Protein AF-A0A392SX82-F1 (afdb_monomer_lite)

pLDDT: mean 94.16, std 5.07, range [63.5, 98.31]

Radius of gyration: 13.4 Å; chains: 1; bounding box: 31×25×38 Å

Secondary structure (DSSP, 8-state):
--TTSTT---TT--TTS---SSPB-STTHHHHHHHHHHHHHTTT-GGGTSSSSPPPPTT-TTHHHHHHHHHHHHHHHHHTB--

Foldseek 3Di:
DPPVDLLDDPPCQALPSFEFPPFAPPVCCVNRVVRLCVRCVVVSNNCVPVVVDDQDDPPDPCNVSNVVSVVSSVSNNVNRHDD

InterPro domain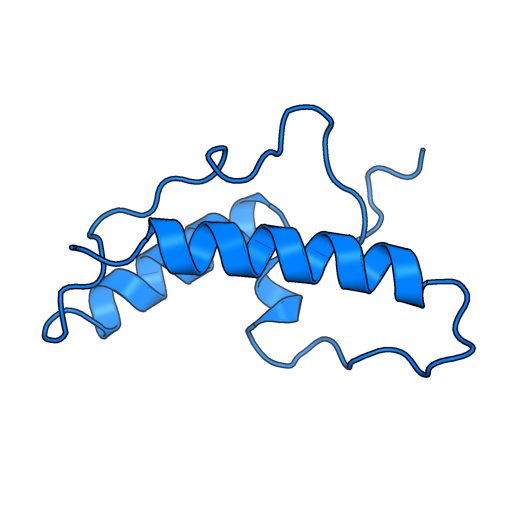s:
  IPR029472 Retrotransposon Copia-like, N-terminal [PF14244] (10-57)

Organism: NCBI:txid97028

Sequence (83 aa):
MDTDSIFYIHPSEGPNSVSVTPKLIGSNFLAWNRAMQRALGSKNKLRFVDGTMEIPPIHDLNRAQWERCNHLILSWILNSVSE

Structure (mmCIF, N/CA/C/O backbone):
data_AF-A0A392SX82-F1
#
_entry.id   AF-A0A392SX82-F1
#
loop_
_atom_site.group_PDB
_atom_site.id
_atom_site.type_symbol
_atom_site.label_atom_id
_atom_site.label_alt_id
_atom_site.label_comp_id
_atom_site.label_asym_id
_atom_site.label_entity_id
_atom_site.label_seq_id
_atom_site.pdbx_PDB_ins_code
_atom_site.Cartn_x
_atom_site.Cartn_y
_atom_site.Cartn_z
_atom_site.occupancy
_atom_site.B_iso_or_equiv
_atom_site.auth_seq_id
_atom_site.auth_comp_id
_atom_site.auth_asym_id
_atom_site.auth_atom_id
_atom_site.pdbx_PDB_model_num
ATOM 1 N N . MET A 1 1 ? 3.647 8.686 -20.296 1.00 63.50 1 MET A N 1
ATOM 2 C CA . MET A 1 1 ? 3.794 7.851 -19.086 1.00 63.50 1 MET A CA 1
ATOM 3 C C . MET A 1 1 ? 2.849 6.688 -19.243 1.00 63.50 1 MET A C 1
ATOM 5 O O . MET A 1 1 ? 1.720 6.924 -19.645 1.00 63.50 1 MET A O 1
ATOM 9 N N . ASP A 1 2 ? 3.324 5.477 -18.986 1.00 78.00 2 ASP A N 1
ATOM 10 C CA . ASP A 1 2 ? 2.476 4.289 -18.965 1.00 78.00 2 ASP A CA 1
ATOM 11 C C . ASP A 1 2 ? 1.708 4.264 -17.636 1.00 78.00 2 ASP A C 1
ATOM 13 O O . ASP A 1 2 ? 2.288 3.996 -16.582 1.00 78.00 2 ASP A O 1
ATOM 17 N N . THR A 1 3 ? 0.435 4.656 -17.680 1.00 80.69 3 THR A N 1
ATOM 18 C CA . THR A 1 3 ? -0.461 4.681 -16.514 1.00 80.69 3 THR A CA 1
ATOM 19 C C . THR A 1 3 ? -0.923 3.290 -16.103 1.00 80.69 3 THR A C 1
ATOM 21 O O . THR A 1 3 ? -1.404 3.123 -14.985 1.00 80.69 3 THR A O 1
ATOM 24 N N . ASP A 1 4 ? -0.746 2.305 -16.984 1.00 83.50 4 ASP A N 1
ATOM 25 C CA . ASP A 1 4 ? -1.127 0.917 -16.742 1.00 83.50 4 ASP A CA 1
ATOM 26 C C . ASP A 1 4 ? 0.019 0.138 -16.080 1.00 83.50 4 ASP A C 1
ATOM 28 O O . ASP A 1 4 ? -0.171 -0.967 -15.563 1.00 83.50 4 ASP A O 1
ATOM 32 N N . SER A 1 5 ? 1.214 0.738 -16.024 1.00 89.81 5 SER A N 1
ATOM 33 C CA . SER A 1 5 ? 2.344 0.200 -15.282 1.00 89.81 5 SER A CA 1
ATOM 34 C C . SER A 1 5 ? 1.998 0.043 -13.804 1.00 89.81 5 SER A C 1
ATOM 36 O O . SER A 1 5 ? 1.609 0.988 -13.118 1.00 89.81 5 SER A O 1
ATOM 38 N N . ILE A 1 6 ? 2.275 -1.137 -13.253 1.00 89.62 6 ILE A N 1
ATOM 39 C CA . ILE A 1 6 ? 2.112 -1.401 -11.819 1.00 89.62 6 ILE A CA 1
ATOM 40 C C . ILE A 1 6 ? 3.006 -0.513 -10.936 1.00 89.62 6 ILE A C 1
ATOM 42 O O . ILE A 1 6 ? 2.723 -0.311 -9.751 1.00 89.62 6 ILE A O 1
ATOM 46 N N . PHE A 1 7 ? 4.064 0.064 -11.514 1.00 93.31 7 PHE A N 1
ATOM 47 C CA . PHE A 1 7 ? 4.955 1.007 -10.845 1.00 93.31 7 PHE A CA 1
ATOM 48 C C . PHE A 1 7 ? 4.531 2.470 -10.983 1.00 93.31 7 PHE A C 1
ATOM 50 O O . PHE A 1 7 ? 5.190 3.353 -10.430 1.00 93.31 7 PHE A O 1
ATOM 57 N N . TYR A 1 8 ? 3.447 2.746 -11.708 1.00 92.62 8 TYR A N 1
ATOM 58 C CA . TYR A 1 8 ? 2.922 4.093 -11.847 1.00 92.62 8 TYR A CA 1
ATOM 59 C C . TYR A 1 8 ? 2.472 4.632 -10.484 1.00 92.62 8 TYR A C 1
ATOM 61 O O . TYR A 1 8 ? 1.811 3.934 -9.714 1.00 92.62 8 TYR A O 1
ATOM 69 N N . ILE A 1 9 ? 2.865 5.865 -10.177 1.00 93.25 9 ILE A N 1
ATOM 70 C CA . ILE A 1 9 ? 2.404 6.622 -9.013 1.00 93.25 9 ILE A CA 1
ATOM 71 C C . ILE A 1 9 ? 1.747 7.871 -9.580 1.00 93.25 9 ILE A C 1
ATOM 73 O O . ILE A 1 9 ? 2.397 8.646 -10.289 1.00 93.25 9 ILE A O 1
ATOM 77 N N . HIS A 1 10 ? 0.459 8.047 -9.307 1.00 91.81 10 HIS A N 1
ATOM 78 C CA . HIS A 1 10 ? -0.256 9.222 -9.787 1.00 91.81 10 HIS A CA 1
ATOM 79 C C . HIS A 1 10 ? 0.255 10.472 -9.044 1.00 91.81 10 HIS A C 1
ATOM 81 O O . HIS A 1 10 ? 0.520 10.391 -7.848 1.00 91.81 10 HIS A O 1
ATOM 87 N N . PRO A 1 11 ? 0.366 11.656 -9.677 1.00 91.56 11 PRO A N 1
ATOM 88 C CA . PRO A 1 11 ? 0.886 12.859 -9.013 1.00 91.56 11 PRO A CA 1
ATOM 89 C C . PRO A 1 11 ? 0.149 13.286 -7.731 1.00 91.56 11 PRO A C 1
ATOM 91 O O . PRO A 1 11 ? 0.714 14.002 -6.910 1.00 91.56 11 PRO A O 1
ATOM 94 N N . SER A 1 12 ? -1.104 12.858 -7.543 1.00 91.38 12 SER A N 1
ATOM 95 C CA . SER A 1 12 ? -1.869 13.093 -6.305 1.00 91.38 12 SER A CA 1
ATOM 96 C C . SER A 1 12 ? -1.579 12.086 -5.182 1.00 91.38 12 SER A C 1
ATOM 98 O O . SER A 1 12 ? -2.0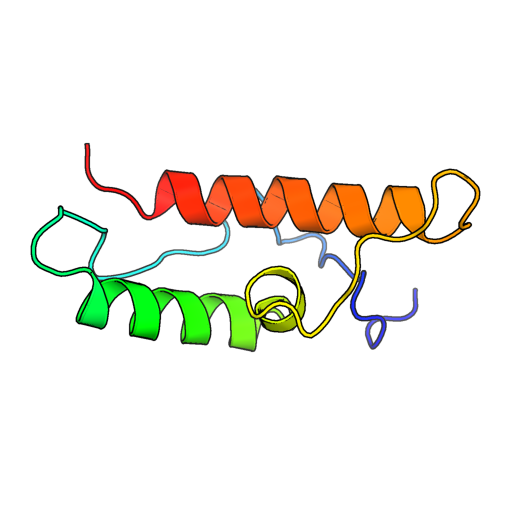93 12.230 -4.072 1.00 91.38 12 SER A O 1
ATOM 100 N N . GLU A 1 13 ? -0.784 11.052 -5.447 1.00 92.69 13 GLU A N 1
ATOM 101 C CA . GLU A 1 13 ? -0.461 10.002 -4.488 1.00 92.69 13 GLU A CA 1
ATOM 102 C C . GLU A 1 13 ? 0.756 10.384 -3.652 1.00 92.69 13 GLU A C 1
ATOM 104 O O . GLU A 1 13 ? 1.904 10.138 -4.010 1.00 92.69 13 GLU A O 1
ATOM 109 N N . GLY A 1 14 ? 0.479 10.990 -2.500 1.00 95.31 14 GLY A N 1
ATOM 110 C CA . GLY A 1 14 ? 1.462 11.225 -1.447 1.00 95.31 14 GLY A CA 1
ATOM 111 C C . GLY A 1 14 ? 1.313 10.277 -0.247 1.00 95.31 14 GLY A C 1
ATOM 112 O O . GLY A 1 14 ? 0.375 9.470 -0.198 1.00 95.31 14 GLY A O 1
ATOM 113 N N . PRO A 1 15 ? 2.180 10.416 0.772 1.00 95.12 15 PRO A N 1
ATOM 114 C CA . PRO A 1 15 ? 2.147 9.622 2.009 1.00 95.12 15 PRO A CA 1
ATOM 115 C C . PRO A 1 15 ? 0.795 9.613 2.740 1.00 95.12 15 PRO A C 1
ATOM 117 O O . PRO A 1 15 ? 0.464 8.646 3.415 1.00 95.12 15 PRO A O 1
ATOM 120 N N . ASN A 1 16 ? -0.013 10.663 2.573 1.00 94.44 16 ASN A N 1
ATOM 121 C CA . ASN A 1 16 ? -1.321 10.811 3.224 1.00 94.44 16 ASN A CA 1
ATOM 122 C C . ASN A 1 16 ? -2.505 10.586 2.266 1.00 94.44 16 ASN A C 1
ATOM 124 O O . ASN A 1 16 ? -3.649 10.841 2.627 1.00 94.44 16 ASN A O 1
ATOM 128 N N . SER A 1 17 ? -2.248 10.153 1.027 1.00 94.94 17 SER A N 1
ATOM 129 C CA . SER A 1 17 ? -3.288 10.013 -0.008 1.00 94.94 17 SER A CA 1
ATOM 130 C C . SER A 1 17 ? -4.197 8.793 0.171 1.00 94.94 17 SER A C 1
ATOM 132 O O . SER A 1 17 ? -5.226 8.692 -0.496 1.00 94.94 17 SER A O 1
ATOM 134 N N . VAL A 1 18 ? -3.835 7.876 1.070 1.00 95.44 18 VAL A N 1
ATOM 135 C CA . VAL A 1 18 ? -4.627 6.697 1.420 1.00 95.44 18 VAL A CA 1
ATOM 136 C C . VAL A 1 18 ? -5.010 6.781 2.891 1.00 95.44 18 VAL A C 1
ATOM 138 O O . VAL A 1 18 ? -4.150 6.878 3.762 1.00 95.44 18 VAL A O 1
ATOM 141 N N . SER A 1 19 ? -6.313 6.711 3.154 1.00 94.12 19 SER A N 1
ATOM 142 C CA . SER A 1 19 ? -6.867 6.588 4.499 1.00 94.12 19 SER A CA 1
ATOM 143 C C . SER A 1 19 ? -7.478 5.203 4.668 1.00 94.12 19 SER A C 1
ATOM 145 O O . SER A 1 19 ? -8.260 4.749 3.830 1.00 94.12 19 SER A O 1
ATOM 147 N N . VAL A 1 20 ? -7.115 4.527 5.755 1.00 97.00 20 VAL A N 1
ATOM 148 C CA . VAL A 1 20 ? -7.592 3.183 6.089 1.00 97.00 20 VAL A CA 1
ATOM 149 C C . VAL A 1 20 ? -8.416 3.279 7.363 1.00 97.00 20 VAL A C 1
ATOM 151 O O . VAL A 1 20 ? -7.955 3.793 8.379 1.00 97.00 20 VAL A O 1
ATOM 154 N N . THR A 1 21 ? -9.654 2.796 7.309 1.00 95.81 21 THR A N 1
ATOM 155 C CA . THR A 1 21 ? -10.566 2.763 8.457 1.00 95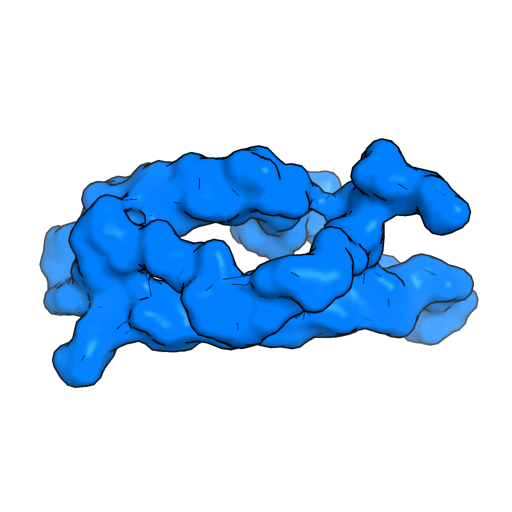.81 21 THR A CA 1
ATOM 156 C C . THR A 1 21 ? -11.176 1.361 8.581 1.00 95.81 21 THR A C 1
ATOM 158 O O . THR A 1 21 ? -11.685 0.842 7.583 1.00 95.81 21 THR A O 1
ATOM 161 N N . PRO A 1 22 ? -11.147 0.733 9.773 1.00 96.88 22 PRO A N 1
ATOM 162 C CA . PRO A 1 22 ? -10.560 1.234 11.022 1.00 96.88 22 PRO A CA 1
ATOM 163 C C . PRO A 1 22 ? -9.022 1.253 10.986 1.00 96.88 22 PRO A C 1
ATOM 165 O O . PRO A 1 22 ? -8.419 0.446 10.280 1.00 96.88 22 PRO A O 1
ATOM 168 N N . LYS A 1 23 ? -8.398 2.145 11.770 1.00 97.62 23 LYS A N 1
ATOM 169 C CA . LYS A 1 23 ? -6.955 2.076 12.056 1.00 97.62 23 LYS A CA 1
ATOM 170 C C . LYS A 1 23 ? -6.631 0.834 12.892 1.00 97.62 23 LYS A C 1
ATOM 172 O O . LYS A 1 23 ? -7.494 0.348 13.626 1.00 97.62 23 LYS A O 1
ATOM 177 N N . LEU A 1 24 ? -5.412 0.313 12.779 1.00 98.19 24 LEU A N 1
ATOM 178 C CA . LEU A 1 24 ? -4.962 -0.851 13.542 1.00 98.19 24 LEU A CA 1
ATOM 179 C C . LEU A 1 24 ? -4.757 -0.476 15.014 1.00 98.19 24 LEU A C 1
ATOM 181 O O . LEU A 1 24 ? -3.930 0.379 15.297 1.00 98.19 24 LEU A O 1
ATOM 185 N N . ILE A 1 25 ? -5.467 -1.152 15.921 1.00 96.50 25 ILE A N 1
ATOM 186 C CA . ILE A 1 25 ? -5.392 -0.975 17.389 1.00 96.50 25 ILE A CA 1
ATOM 187 C C . ILE A 1 25 ? -4.968 -2.277 18.107 1.00 96.50 25 ILE A C 1
ATOM 189 O O . ILE A 1 25 ? -5.279 -2.504 19.273 1.00 96.50 25 ILE A O 1
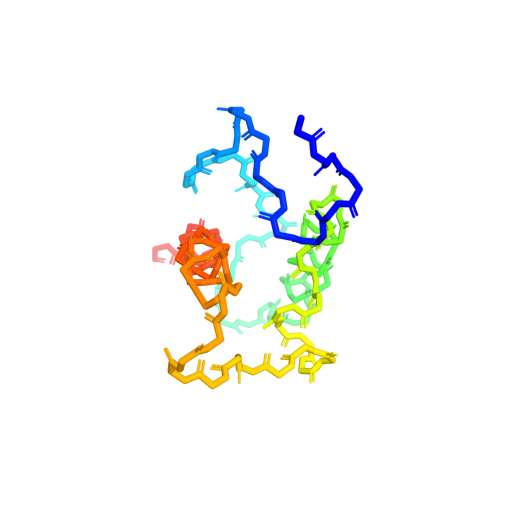ATOM 193 N N . GLY A 1 26 ? -4.344 -3.211 17.381 1.00 93.56 26 GLY A N 1
ATOM 194 C CA . GLY A 1 26 ? -3.939 -4.534 17.872 1.00 93.56 26 GLY A CA 1
ATOM 195 C C . GLY A 1 26 ? -5.037 -5.600 17.772 1.00 93.56 26 GLY A C 1
ATOM 196 O O . GLY A 1 26 ? -4.880 -6.581 17.048 1.00 93.56 26 GLY A O 1
ATOM 197 N N . SER A 1 27 ? -6.180 -5.406 18.434 1.00 97.06 27 SER A N 1
ATOM 198 C CA . SER A 1 27 ? -7.255 -6.419 18.495 1.00 97.06 27 SER A CA 1
ATOM 199 C C . SER A 1 27 ? -8.092 -6.542 17.213 1.00 97.06 27 SER A C 1
ATOM 201 O O . SER A 1 27 ? -8.793 -7.533 17.016 1.00 97.06 27 SER A O 1
ATOM 203 N N . ASN A 1 28 ? -8.019 -5.556 16.315 1.00 97.88 28 ASN A N 1
ATOM 204 C CA . ASN A 1 28 ? -8.849 -5.474 15.112 1.00 97.88 28 ASN A CA 1
ATOM 205 C C . ASN A 1 28 ? -8.112 -5.851 13.815 1.00 97.88 28 ASN A C 1
ATOM 207 O O . ASN A 1 28 ? -8.574 -5.480 12.732 1.00 97.88 28 ASN A O 1
ATOM 211 N N . PHE A 1 29 ? -6.999 -6.593 13.903 1.00 97.19 29 PHE A N 1
ATOM 212 C CA . PHE A 1 29 ? -6.142 -6.914 12.756 1.00 97.19 29 PHE A CA 1
ATOM 213 C C . PHE A 1 29 ? -6.921 -7.426 11.540 1.00 97.19 29 PHE A C 1
ATOM 215 O O . PHE A 1 29 ? -6.692 -6.960 10.431 1.00 97.19 29 PHE A O 1
ATOM 222 N N . LEU A 1 30 ? -7.893 -8.326 11.724 1.00 97.88 30 LEU A N 1
ATOM 223 C CA . LEU A 1 30 ? -8.675 -8.859 10.604 1.00 97.88 30 LEU A CA 1
ATOM 224 C C . LEU A 1 30 ? -9.481 -7.771 9.869 1.00 97.88 30 LEU A C 1
ATOM 226 O O . LEU A 1 30 ? -9.559 -7.781 8.639 1.00 97.88 30 LEU A O 1
ATOM 230 N N . ALA A 1 31 ? -10.084 -6.837 10.607 1.00 98.00 31 ALA A N 1
ATOM 231 C CA . ALA A 1 31 ? -10.849 -5.735 10.029 1.00 98.00 31 ALA A CA 1
ATOM 232 C C . ALA A 1 31 ? -9.925 -4.726 9.332 1.00 98.00 31 ALA A C 1
ATOM 234 O O . ALA A 1 31 ? -10.200 -4.335 8.195 1.00 98.00 31 ALA A O 1
ATOM 235 N N . TRP A 1 32 ? -8.813 -4.371 9.982 1.00 98.31 32 TRP A N 1
ATOM 236 C CA . TRP A 1 32 ? -7.785 -3.499 9.417 1.00 98.31 32 TRP A CA 1
ATOM 237 C C . TRP A 1 32 ? -7.159 -4.103 8.155 1.00 98.31 32 TRP A C 1
ATOM 239 O O . TRP A 1 32 ? -7.115 -3.434 7.131 1.00 98.31 32 TRP A O 1
ATOM 249 N N . ASN A 1 33 ? -6.779 -5.384 8.169 1.00 97.62 33 ASN A N 1
ATOM 250 C CA . ASN A 1 33 ? -6.164 -6.061 7.026 1.00 97.62 33 ASN A CA 1
ATOM 251 C C . ASN A 1 33 ? -7.093 -6.031 5.805 1.00 97.62 33 ASN A C 1
ATOM 253 O O . ASN A 1 33 ? -6.676 -5.673 4.709 1.00 97.62 33 ASN A O 1
ATOM 257 N N . ARG A 1 34 ? -8.388 -6.317 5.995 1.00 97.75 34 ARG A N 1
ATOM 258 C CA . ARG A 1 34 ? -9.384 -6.214 4.915 1.00 97.75 34 ARG A CA 1
ATOM 259 C C . ARG A 1 34 ? -9.529 -4.780 4.395 1.00 97.75 34 ARG A C 1
ATOM 261 O O . ARG A 1 34 ? -9.706 -4.588 3.194 1.00 97.75 34 ARG A O 1
ATOM 268 N N . ALA A 1 35 ? -9.500 -3.781 5.278 1.00 98.00 35 ALA A N 1
ATOM 269 C CA . ALA A 1 35 ? -9.555 -2.375 4.880 1.00 98.00 35 ALA A CA 1
ATOM 270 C C . ALA A 1 35 ? -8.297 -1.957 4.104 1.00 98.00 35 ALA A C 1
ATOM 272 O O . ALA A 1 35 ? -8.414 -1.333 3.051 1.00 98.00 35 ALA A O 1
ATOM 273 N N . MET A 1 36 ? -7.122 -2.376 4.570 1.00 97.81 36 MET A N 1
ATOM 274 C CA . MET A 1 36 ? -5.839 -2.081 3.948 1.00 97.81 36 MET A CA 1
ATOM 275 C C . MET A 1 36 ? -5.711 -2.740 2.571 1.00 97.81 36 MET A C 1
ATOM 277 O O . MET A 1 36 ? -5.358 -2.074 1.603 1.00 97.81 36 MET A O 1
ATOM 281 N N . GLN A 1 37 ? -6.103 -4.011 2.430 1.00 97.31 37 GLN A N 1
ATOM 282 C CA . GLN A 1 37 ? -6.111 -4.693 1.132 1.00 97.31 37 GLN A CA 1
ATOM 283 C C . GLN A 1 37 ? -7.002 -3.982 0.102 1.00 97.31 37 GLN A C 1
ATOM 285 O O . GLN A 1 37 ? -6.597 -3.826 -1.048 1.00 97.31 37 GLN A O 1
ATOM 290 N N . ARG A 1 38 ? -8.188 -3.494 0.502 1.00 97.25 38 ARG A N 1
ATOM 291 C CA . ARG A 1 38 ? -9.059 -2.701 -0.389 1.00 97.25 38 ARG A CA 1
ATOM 292 C C . ARG A 1 38 ? -8.421 -1.373 -0.786 1.00 97.25 38 ARG A C 1
ATOM 294 O O . ARG A 1 38 ? -8.489 -0.995 -1.952 1.00 97.25 38 ARG A O 1
ATOM 301 N N . ALA A 1 39 ? -7.808 -0.683 0.172 1.00 96.94 39 ALA A N 1
ATOM 302 C CA . ALA A 1 39 ? -7.147 0.592 -0.065 1.00 96.94 39 ALA A CA 1
ATOM 303 C C . ALA A 1 39 ? -5.947 0.450 -1.016 1.00 96.94 39 ALA A C 1
ATOM 305 O O . ALA A 1 39 ? -5.794 1.247 -1.932 1.00 96.94 39 ALA A O 1
ATOM 306 N N . LEU A 1 40 ? -5.134 -0.597 -0.861 1.00 96.25 40 LEU A N 1
ATOM 307 C CA . LEU A 1 40 ? -4.034 -0.888 -1.783 1.00 96.25 40 LEU A CA 1
ATOM 308 C C . LEU A 1 40 ? -4.531 -1.388 -3.142 1.00 96.25 40 LEU A C 1
ATOM 310 O O . LEU A 1 40 ? -3.949 -1.049 -4.172 1.00 96.25 40 LEU A O 1
ATOM 314 N N . GLY A 1 41 ? -5.608 -2.175 -3.158 1.00 94.56 41 GLY A N 1
ATOM 315 C CA . GLY A 1 41 ? -6.244 -2.662 -4.379 1.00 94.56 41 GLY A CA 1
ATOM 316 C C . GLY A 1 41 ? -6.726 -1.523 -5.277 1.00 94.56 41 GLY A C 1
ATOM 317 O O . GLY A 1 41 ? -6.447 -1.543 -6.470 1.00 94.56 41 GLY A O 1
ATOM 318 N N . SER A 1 42 ? -7.344 -0.479 -4.712 1.00 93.56 42 SER A N 1
ATOM 319 C CA . SER A 1 42 ? -7.784 0.694 -5.489 1.00 93.56 42 SER A CA 1
ATOM 320 C C . SER A 1 42 ? -6.632 1.516 -6.081 1.00 93.56 42 SER A C 1
ATOM 322 O O . SER A 1 42 ? -6.855 2.310 -6.992 1.00 93.56 42 SER A O 1
ATOM 324 N N . LYS A 1 43 ? -5.403 1.314 -5.587 1.00 93.06 43 LYS A N 1
ATOM 325 C CA . LYS A 1 43 ? -4.168 1.932 -6.092 1.00 93.06 43 LYS A CA 1
ATOM 326 C C . LYS A 1 43 ? -3.314 0.997 -6.954 1.00 93.06 43 LYS A C 1
ATOM 328 O O . LYS A 1 43 ? -2.197 1.358 -7.312 1.00 93.06 43 LYS A O 1
ATOM 333 N N . ASN A 1 44 ? -3.790 -0.215 -7.255 1.00 93.25 44 ASN A N 1
ATOM 334 C CA . ASN A 1 44 ? -3.007 -1.271 -7.912 1.00 93.25 44 ASN A CA 1
ATOM 335 C C . ASN A 1 44 ? -1.704 -1.635 -7.167 1.00 93.25 44 ASN A C 1
ATOM 337 O O . ASN A 1 44 ? -0.723 -2.064 -7.775 1.00 93.25 44 ASN A O 1
ATOM 341 N N . LYS A 1 45 ? -1.679 -1.482 -5.836 1.00 95.19 45 LYS A N 1
ATOM 342 C CA . LYS A 1 45 ? -0.500 -1.734 -4.987 1.00 95.19 45 LYS A CA 1
ATOM 343 C C . LYS A 1 45 ? -0.594 -2.986 -4.119 1.00 95.19 45 LYS A C 1
ATOM 345 O O . LYS A 1 45 ? 0.361 -3.305 -3.420 1.00 95.19 45 LYS A O 1
ATOM 350 N N . LEU A 1 46 ? -1.699 -3.731 -4.183 1.00 95.69 46 LEU A N 1
ATOM 351 C CA . LEU A 1 46 ? -1.889 -4.943 -3.373 1.00 95.69 46 LEU A CA 1
ATOM 352 C C . LEU A 1 46 ? -0.775 -5.984 -3.587 1.00 95.69 46 LEU A C 1
ATOM 354 O O . LEU A 1 46 ? -0.303 -6.594 -2.631 1.00 95.69 46 LEU A O 1
ATOM 358 N N . ARG A 1 47 ? -0.284 -6.101 -4.825 1.00 94.38 47 ARG A N 1
ATOM 359 C CA . ARG A 1 47 ? 0.737 -7.083 -5.211 1.00 94.38 47 ARG A CA 1
ATOM 360 C C . ARG A 1 47 ? 2.086 -6.918 -4.503 1.00 94.38 47 ARG A C 1
ATOM 362 O O . ARG A 1 47 ? 2.870 -7.856 -4.436 1.00 94.38 47 ARG A O 1
ATOM 369 N N . PHE A 1 48 ? 2.359 -5.725 -3.975 1.00 94.69 48 PHE A N 1
ATOM 370 C CA . PHE A 1 48 ? 3.578 -5.438 -3.216 1.00 94.69 48 PHE A CA 1
ATOM 371 C C . PHE A 1 48 ? 3.534 -6.003 -1.792 1.00 94.69 48 PHE A C 1
ATOM 373 O O . PHE A 1 48 ? 4.585 -6.150 -1.177 1.00 94.69 48 PHE A O 1
ATOM 380 N N . VAL A 1 49 ? 2.342 -6.288 -1.250 1.00 93.88 49 VAL A N 1
ATOM 381 C CA . VAL A 1 49 ? 2.177 -6.758 0.138 1.00 93.88 49 VAL A CA 1
ATOM 382 C C . VAL A 1 49 ? 1.699 -8.203 0.237 1.00 93.88 49 VAL A C 1
ATOM 384 O O . VAL A 1 49 ? 1.941 -8.846 1.252 1.00 93.88 49 VAL A O 1
ATOM 387 N N . ASP A 1 50 ? 1.029 -8.727 -0.792 1.00 92.19 50 ASP A N 1
ATOM 388 C CA . ASP A 1 50 ? 0.544 -10.114 -0.816 1.00 92.19 50 ASP A CA 1
ATOM 389 C C . ASP A 1 50 ? 1.608 -11.133 -1.268 1.00 92.19 50 ASP A C 1
ATOM 391 O O . ASP A 1 50 ? 1.350 -12.335 -1.267 1.00 92.19 50 ASP A O 1
ATOM 395 N N . GLY A 1 51 ? 2.804 -10.661 -1.639 1.00 87.44 51 GLY A N 1
ATOM 396 C CA . GLY A 1 51 ? 3.927 -11.492 -2.075 1.00 87.44 51 GLY A CA 1
ATOM 397 C C . GLY A 1 51 ? 3.856 -11.952 -3.533 1.00 87.44 51 GLY A C 1
ATOM 398 O O . GLY A 1 51 ? 4.747 -12.665 -3.982 1.00 87.44 51 GLY A O 1
ATOM 399 N N . THR A 1 52 ? 2.847 -11.536 -4.304 1.00 92.62 52 THR A N 1
ATOM 400 C CA . THR A 1 52 ? 2.738 -11.870 -5.740 1.00 92.62 52 THR A CA 1
ATOM 401 C C . THR A 1 52 ? 3.678 -11.051 -6.631 1.00 92.62 52 THR A C 1
ATOM 403 O O . THR A 1 52 ? 3.729 -11.260 -7.850 1.00 92.62 52 THR A O 1
ATOM 406 N N . MET A 1 53 ? 4.386 -10.081 -6.053 1.00 91.88 53 MET A N 1
ATOM 407 C CA . MET A 1 53 ? 5.456 -9.332 -6.694 1.00 91.88 53 MET A CA 1
ATOM 408 C C . MET A 1 53 ? 6.757 -9.532 -5.928 1.00 91.88 53 MET A C 1
ATOM 410 O O . MET A 1 53 ? 6.876 -9.145 -4.766 1.00 91.88 53 MET A O 1
ATOM 414 N N . GLU A 1 54 ? 7.747 -10.088 -6.615 1.00 92.94 54 GLU A N 1
ATOM 415 C CA . GLU A 1 54 ? 9.087 -10.225 -6.065 1.00 92.94 54 GLU A CA 1
ATOM 416 C C . GLU A 1 54 ? 9.833 -8.891 -6.072 1.00 92.94 54 GLU A C 1
ATOM 418 O O . GLU A 1 54 ? 9.576 -7.991 -6.877 1.00 92.94 54 GLU A O 1
ATOM 423 N N . ILE A 1 55 ? 10.786 -8.785 -5.153 1.00 93.75 55 ILE A N 1
ATOM 424 C CA . ILE A 1 55 ? 11.717 -7.669 -5.084 1.00 93.75 55 ILE A CA 1
ATOM 425 C C . ILE A 1 55 ? 12.658 -7.761 -6.303 1.00 93.75 55 ILE A C 1
ATOM 427 O O . ILE A 1 55 ? 13.384 -8.752 -6.411 1.00 93.75 55 ILE A O 1
ATOM 431 N N . PRO A 1 56 ? 12.708 -6.752 -7.196 1.00 95.19 56 PRO A N 1
ATOM 432 C CA . PRO A 1 56 ? 13.571 -6.808 -8.373 1.00 95.19 56 PRO A CA 1
ATOM 433 C C . PRO A 1 56 ? 15.059 -6.889 -7.995 1.00 95.19 56 PRO A C 1
ATOM 435 O O . PRO A 1 56 ? 15.457 -6.282 -6.991 1.00 95.19 56 PRO A O 1
ATOM 438 N N . PRO A 1 57 ? 15.910 -7.565 -8.789 1.00 96.62 57 PRO A N 1
ATOM 439 C CA . PRO A 1 57 ? 17.359 -7.554 -8.598 1.00 96.62 57 PRO A CA 1
ATOM 440 C C . PRO A 1 57 ? 17.942 -6.134 -8.563 1.00 96.62 57 PRO A C 1
ATOM 442 O O . PRO A 1 57 ? 17.390 -5.204 -9.147 1.00 96.62 57 PRO A O 1
ATOM 445 N N . ILE A 1 58 ? 19.105 -5.966 -7.926 1.00 94.19 58 ILE A N 1
ATOM 446 C CA . ILE A 1 58 ? 19.764 -4.652 -7.766 1.00 94.19 58 ILE A CA 1
ATOM 447 C C . ILE A 1 58 ? 20.034 -3.964 -9.117 1.00 94.19 58 ILE A C 1
ATOM 449 O O . ILE A 1 58 ? 19.994 -2.740 -9.202 1.00 94.19 58 ILE A O 1
ATOM 453 N N . HIS A 1 59 ? 20.284 -4.738 -10.175 1.00 95.56 59 HIS A N 1
ATOM 454 C CA . HIS A 1 59 ? 20.585 -4.224 -11.515 1.00 95.56 59 HIS A CA 1
ATOM 455 C C . HIS A 1 59 ? 19.356 -4.119 -12.435 1.00 95.56 59 HIS A C 1
ATOM 457 O O . HIS A 1 59 ? 19.510 -3.815 -13.616 1.00 95.56 59 HIS A O 1
ATOM 463 N N . ASP A 1 60 ? 18.148 -4.380 -11.928 1.00 95.12 60 ASP A N 1
ATOM 464 C CA . ASP A 1 60 ? 16.919 -4.247 -12.711 1.00 95.12 60 ASP A CA 1
ATOM 465 C C . ASP A 1 60 ? 16.597 -2.767 -12.966 1.00 95.12 60 ASP A C 1
ATOM 467 O O . ASP A 1 60 ? 16.598 -1.941 -12.051 1.00 95.12 60 ASP A O 1
ATOM 471 N N . LEU A 1 61 ? 16.270 -2.426 -14.213 1.00 93.75 61 LEU A N 1
ATOM 472 C CA . LEU A 1 61 ? 15.901 -1.066 -14.613 1.00 93.75 61 LEU A CA 1
ATOM 473 C C . LEU A 1 61 ? 14.627 -0.556 -13.919 1.00 93.75 61 LEU A C 1
ATOM 475 O O . LEU A 1 61 ? 14.424 0.655 -13.847 1.00 93.75 61 LEU A O 1
ATOM 479 N N . ASN A 1 62 ? 13.788 -1.460 -13.405 1.00 93.56 62 ASN A N 1
ATOM 480 C CA . ASN A 1 62 ? 12.567 -1.152 -12.661 1.00 93.56 62 ASN A CA 1
ATOM 481 C C . ASN A 1 62 ? 12.785 -1.035 -11.146 1.00 93.56 62 ASN A C 1
ATOM 483 O O . ASN A 1 62 ? 11.845 -0.702 -10.417 1.00 93.56 62 ASN A O 1
ATOM 487 N N . ARG A 1 63 ? 13.998 -1.308 -10.643 1.00 95.06 63 ARG A N 1
ATOM 488 C CA . ARG A 1 63 ? 14.301 -1.338 -9.205 1.00 95.06 63 ARG A CA 1
ATOM 489 C C . ARG A 1 63 ? 13.936 -0.027 -8.511 1.00 95.06 63 ARG A C 1
ATOM 491 O O . ARG A 1 63 ? 13.239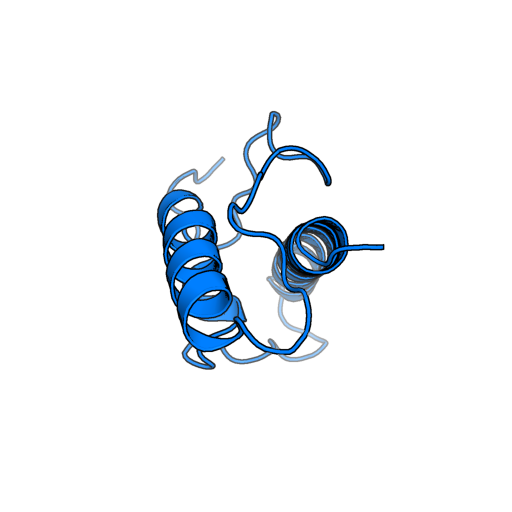 -0.039 -7.501 1.00 95.06 63 ARG A O 1
ATOM 498 N N . ALA A 1 64 ? 14.336 1.105 -9.086 1.00 95.44 64 ALA A N 1
ATOM 499 C CA . ALA A 1 64 ? 14.059 2.423 -8.518 1.00 95.44 64 ALA A CA 1
ATOM 500 C C . ALA A 1 64 ? 12.550 2.744 -8.491 1.00 95.44 64 ALA A C 1
ATOM 502 O O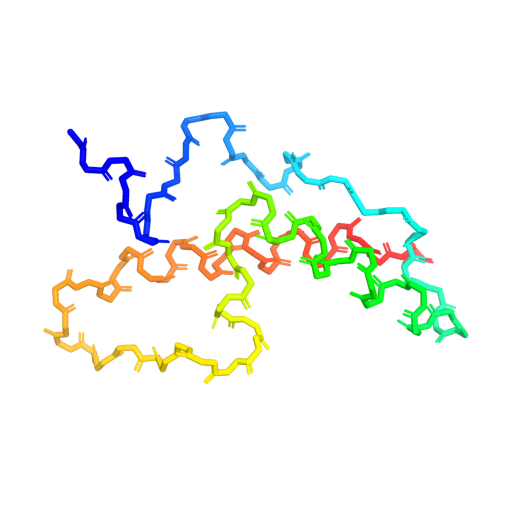 . ALA A 1 64 ? 12.040 3.372 -7.563 1.00 95.44 64 ALA A O 1
ATOM 503 N N . GLN A 1 65 ? 11.802 2.317 -9.509 1.00 95.00 65 GLN A N 1
ATOM 504 C CA . GLN A 1 65 ? 10.357 2.504 -9.601 1.00 95.00 65 GLN A CA 1
ATOM 505 C C . GLN A 1 65 ? 9.635 1.639 -8.555 1.00 95.00 65 GLN A C 1
ATOM 507 O O . GLN A 1 65 ? 8.723 2.130 -7.883 1.00 95.00 65 GLN A O 1
ATOM 512 N N . TRP A 1 66 ? 10.080 0.392 -8.383 1.00 95.56 66 TRP A N 1
ATOM 513 C CA . TRP A 1 66 ? 9.600 -0.512 -7.342 1.00 95.56 66 TRP A CA 1
ATOM 514 C C . TRP A 1 66 ? 9.850 0.066 -5.943 1.00 95.56 66 TRP A C 1
ATOM 516 O O . TRP A 1 66 ? 8.920 0.141 -5.141 1.00 95.56 66 TRP A O 1
ATOM 526 N N . GLU A 1 67 ? 11.059 0.568 -5.669 1.00 96.25 67 GLU A N 1
ATOM 527 C CA . GLU A 1 67 ? 11.424 1.150 -4.368 1.00 96.25 67 GLU A CA 1
ATOM 528 C C . GLU A 1 67 ? 10.569 2.370 -4.016 1.00 96.25 67 GLU A C 1
ATOM 530 O O . GLU A 1 67 ? 10.104 2.495 -2.883 1.00 96.25 67 GLU A O 1
ATOM 535 N N . ARG A 1 68 ? 10.276 3.239 -4.992 1.00 95.88 68 ARG A N 1
ATOM 536 C CA . ARG A 1 68 ? 9.361 4.373 -4.784 1.00 95.88 68 ARG A CA 1
ATOM 537 C C . ARG A 1 68 ? 7.955 3.920 -4.398 1.00 95.88 68 ARG A C 1
ATOM 539 O O . ARG A 1 68 ? 7.374 4.491 -3.476 1.00 95.88 68 ARG A O 1
ATOM 546 N N . CYS A 1 69 ? 7.420 2.895 -5.065 1.00 96.31 69 CYS A N 1
ATOM 547 C CA . CYS A 1 69 ? 6.124 2.322 -4.695 1.00 96.31 69 CYS A CA 1
ATOM 548 C C . CYS A 1 69 ? 6.174 1.739 -3.280 1.00 96.31 69 CYS A C 1
ATOM 550 O O . CYS A 1 69 ? 5.291 2.015 -2.474 1.00 96.31 69 CYS A O 1
ATOM 552 N N . ASN A 1 70 ? 7.233 0.994 -2.963 1.00 96.69 70 ASN A N 1
ATOM 553 C CA . ASN A 1 70 ? 7.419 0.382 -1.655 1.00 96.69 70 ASN A CA 1
ATOM 554 C C . ASN A 1 70 ? 7.465 1.428 -0.524 1.00 96.69 70 ASN A C 1
ATOM 556 O O . ASN A 1 70 ? 6.743 1.296 0.461 1.00 96.69 70 ASN A O 1
ATOM 560 N N . HIS A 1 71 ? 8.227 2.516 -0.678 1.00 97.19 71 HIS A N 1
ATOM 561 C CA . HIS A 1 71 ? 8.278 3.602 0.315 1.00 97.19 71 HIS A CA 1
ATOM 562 C C . HIS A 1 71 ? 6.918 4.275 0.544 1.00 97.19 71 HIS A C 1
ATOM 564 O O . HIS A 1 71 ? 6.561 4.617 1.676 1.00 97.19 71 HIS A O 1
ATOM 570 N N . LEU A 1 72 ? 6.140 4.449 -0.524 1.00 97.06 72 LEU A N 1
ATOM 571 C CA . LEU A 1 72 ? 4.812 5.041 -0.438 1.00 97.06 72 LEU A CA 1
ATOM 572 C C . LEU A 1 72 ? 3.828 4.115 0.295 1.00 97.06 72 LEU A C 1
ATOM 574 O O . LEU A 1 72 ? 3.099 4.561 1.179 1.00 97.06 72 LEU A O 1
ATOM 578 N N . ILE A 1 73 ? 3.867 2.816 -0.006 1.00 96.88 73 ILE A N 1
ATOM 579 C CA . ILE A 1 73 ? 3.048 1.798 0.663 1.00 96.88 73 ILE A CA 1
ATOM 580 C C . ILE A 1 73 ? 3.390 1.711 2.151 1.00 96.88 73 ILE A C 1
ATOM 582 O O . ILE A 1 73 ? 2.479 1.672 2.976 1.00 96.88 73 ILE A O 1
ATOM 586 N N . LEU A 1 74 ? 4.677 1.741 2.509 1.00 96.88 74 LEU A N 1
ATOM 587 C CA . LEU A 1 74 ? 5.110 1.772 3.908 1.00 96.88 74 LEU A CA 1
ATOM 588 C C . LEU A 1 74 ? 4.539 2.986 4.644 1.00 96.88 74 LEU A C 1
ATOM 590 O O . LEU A 1 74 ? 4.044 2.846 5.759 1.00 96.88 74 LEU A O 1
ATOM 594 N N . SER A 1 75 ? 4.528 4.155 3.999 1.00 97.56 75 SER A N 1
ATOM 595 C CA . SER A 1 75 ? 3.918 5.362 4.569 1.00 97.56 75 SER A CA 1
ATOM 596 C C . SER A 1 75 ? 2.415 5.177 4.823 1.00 97.56 75 SER A C 1
ATOM 598 O O . SER A 1 75 ? 1.923 5.535 5.890 1.00 97.56 75 SER A O 1
ATOM 600 N N . TRP A 1 76 ? 1.681 4.561 3.891 1.00 97.50 76 TRP A N 1
ATOM 601 C CA . TRP A 1 76 ? 0.256 4.257 4.074 1.00 97.50 76 TRP A CA 1
ATOM 602 C C . TRP A 1 76 ? -0.000 3.240 5.188 1.00 97.50 76 TRP A C 1
ATOM 604 O O . TRP A 1 76 ? -0.944 3.412 5.958 1.00 97.50 76 TRP A O 1
ATOM 614 N N . ILE A 1 77 ? 0.843 2.207 5.307 1.00 97.12 77 ILE A N 1
ATOM 615 C CA . ILE A 1 77 ? 0.772 1.237 6.409 1.00 97.12 77 ILE A CA 1
ATOM 616 C C . ILE A 1 77 ? 0.974 1.959 7.739 1.00 97.12 77 ILE A C 1
ATOM 618 O O . ILE A 1 77 ? 0.115 1.846 8.609 1.00 97.12 77 ILE A O 1
ATOM 622 N N . LEU A 1 78 ? 2.042 2.746 7.882 1.00 96.81 78 LEU A N 1
ATOM 623 C CA . LEU A 1 78 ? 2.340 3.471 9.120 1.00 96.81 78 LEU A CA 1
ATOM 624 C C . LEU A 1 78 ? 1.207 4.430 9.509 1.00 96.81 78 LEU A C 1
ATOM 626 O O . LEU A 1 78 ? 0.744 4.410 10.646 1.00 96.81 78 LEU A O 1
ATOM 630 N N . ASN A 1 79 ? 0.673 5.187 8.549 1.00 96.69 79 ASN A N 1
ATOM 631 C CA . ASN A 1 79 ? -0.437 6.117 8.780 1.00 96.69 79 ASN A CA 1
ATOM 632 C C . ASN A 1 79 ? -1.772 5.427 9.124 1.00 96.69 79 ASN A C 1
ATOM 634 O O . ASN A 1 79 ? -2.702 6.073 9.622 1.00 96.69 79 ASN A O 1
ATOM 638 N N . SER A 1 80 ? -1.879 4.122 8.868 1.00 97.25 80 SER A N 1
ATOM 639 C CA . SER A 1 80 ? -3.059 3.311 9.173 1.00 97.25 80 SER A CA 1
ATOM 640 C C . SER A 1 80 ? -3.032 2.649 10.554 1.00 97.25 80 SER A C 1
ATOM 642 O O . SER A 1 80 ? -3.999 1.975 10.913 1.00 97.25 80 SER A O 1
ATOM 644 N N . VAL A 1 81 ? -1.963 2.824 11.329 1.00 97.56 81 VAL A N 1
ATOM 645 C CA . VAL A 1 81 ? -1.871 2.352 12.717 1.00 97.56 81 VAL A CA 1
ATOM 646 C C . VAL A 1 81 ? -2.377 3.454 13.648 1.00 97.56 81 VAL A C 1
ATOM 648 O O . VAL A 1 81 ? -2.220 4.644 13.355 1.00 97.56 81 VAL A O 1
ATOM 651 N N . SER A 1 82 ? -3.091 3.083 14.713 1.00 94.12 82 SER A N 1
ATOM 652 C CA . SER A 1 82 ? -3.429 4.047 15.760 1.00 94.12 82 SER A CA 1
ATOM 653 C C . SER A 1 82 ? -2.167 4.484 16.494 1.00 94.12 82 SER A C 1
ATOM 655 O O . SER A 1 82 ? -1.186 3.743 16.534 1.00 94.12 82 SER A O 1
ATOM 657 N N . GLU A 1 83 ? -2.213 5.677 17.078 1.00 81.75 83 GLU A N 1
ATOM 658 C CA . GLU A 1 83 ? -1.242 6.062 18.108 1.00 81.75 83 GLU A CA 1
ATOM 659 C C . GLU A 1 83 ? -1.313 5.120 19.318 1.00 81.75 83 GLU A C 1
ATOM 661 O O . GLU A 1 83 ? -2.391 4.499 19.524 1.00 81.75 83 GLU A O 1
#